Protein AF-A0A2L2XYJ7-F1 (afdb_monomer_lite)

Structure (mmCIF, N/CA/C/O backbone):
data_AF-A0A2L2XYJ7-F1
#
_entry.id   AF-A0A2L2XYJ7-F1
#
loop_
_atom_site.group_PDB
_atom_site.id
_atom_site.type_symbol
_atom_site.label_atom_id
_atom_site.label_alt_id
_atom_site.label_comp_id
_atom_site.label_asym_id
_atom_site.label_entity_id
_atom_site.label_seq_id
_atom_site.pdbx_PDB_ins_code
_atom_site.Cartn_x
_atom_site.Cartn_y
_atom_site.Cartn_z
_atom_site.occupancy
_atom_site.B_iso_or_equiv
_atom_site.auth_seq_id
_atom_site.auth_comp_id
_atom_site.auth_asym_id
_atom_site.auth_atom_id
_atom_site.pdbx_PDB_model_num
ATOM 1 N N . MET A 1 1 ? -53.785 -29.535 41.988 1.00 56.91 1 MET A N 1
ATOM 2 C CA . MET A 1 1 ? -52.398 -29.026 41.887 1.00 56.91 1 MET A CA 1
ATOM 3 C C . MET A 1 1 ? -51.542 -29.940 41.004 1.00 56.91 1 MET A C 1
ATOM 5 O O . MET A 1 1 ? -50.551 -30.481 41.459 1.00 56.91 1 MET A O 1
ATOM 9 N N . ALA A 1 2 ? -51.948 -30.150 39.747 1.00 53.81 2 ALA A N 1
ATOM 10 C CA . ALA A 1 2 ? -51.189 -30.948 38.769 1.00 53.81 2 ALA A CA 1
ATOM 11 C C . ALA A 1 2 ? -51.145 -30.285 37.375 1.00 53.81 2 ALA A C 1
ATOM 13 O O . ALA A 1 2 ? -50.379 -30.694 36.514 1.00 53.81 2 ALA A O 1
ATOM 14 N N . SER A 1 3 ? -51.932 -29.219 37.165 1.00 51.44 3 SER A N 1
ATOM 15 C CA . SER A 1 3 ? -52.066 -28.536 35.871 1.00 51.44 3 SER A CA 1
ATOM 16 C C . SER A 1 3 ? -51.046 -27.413 35.649 1.00 51.44 3 SER A C 1
ATOM 18 O O . SER A 1 3 ? -50.889 -26.955 34.524 1.00 51.44 3 SER A O 1
ATOM 20 N N . THR A 1 4 ? -50.347 -26.962 36.693 1.00 52.81 4 THR A N 1
ATOM 21 C CA . THR A 1 4 ? -49.323 -25.906 36.604 1.00 52.81 4 THR A CA 1
ATOM 22 C C . THR A 1 4 ? -47.906 -26.455 36.417 1.00 52.81 4 THR A C 1
ATOM 24 O O . THR A 1 4 ? -47.012 -25.700 36.054 1.00 52.81 4 THR A O 1
ATOM 27 N N . LEU A 1 5 ? -47.695 -27.764 36.611 1.00 49.09 5 LEU A N 1
ATOM 28 C CA . LEU A 1 5 ? -46.378 -28.402 36.483 1.00 49.09 5 LEU A CA 1
ATOM 29 C C . LEU A 1 5 ? -46.018 -28.742 35.024 1.00 49.09 5 LEU A C 1
ATOM 31 O O . LEU A 1 5 ? -44.846 -28.819 34.674 1.00 49.09 5 LEU A O 1
ATOM 35 N N . ILE A 1 6 ? -47.024 -28.907 34.160 1.00 54.03 6 ILE A N 1
ATOM 36 C CA . ILE A 1 6 ? -46.840 -29.297 32.751 1.00 54.03 6 ILE A CA 1
ATOM 37 C C . ILE A 1 6 ? -46.426 -28.095 31.884 1.00 54.03 6 ILE A C 1
ATOM 39 O O . ILE A 1 6 ? -45.729 -28.261 30.887 1.00 54.03 6 ILE A O 1
ATOM 43 N N . LEU A 1 7 ? -46.765 -26.868 32.297 1.00 47.44 7 LEU A N 1
ATOM 44 C CA . LEU A 1 7 ? -46.402 -25.660 31.550 1.00 47.44 7 LEU A CA 1
ATOM 45 C C . LEU A 1 7 ? -44.922 -25.265 31.704 1.00 47.44 7 LEU A C 1
ATOM 47 O O . LEU A 1 7 ? -44.398 -24.554 30.857 1.00 47.44 7 LEU A O 1
ATOM 51 N N . PHE A 1 8 ? -44.233 -25.741 32.748 1.00 47.03 8 PHE A N 1
ATOM 52 C CA . PHE A 1 8 ? -42.812 -25.441 32.973 1.00 47.03 8 PHE A CA 1
ATOM 53 C C . PHE A 1 8 ? -41.865 -26.317 32.141 1.00 47.03 8 PHE A C 1
ATOM 55 O O . PHE A 1 8 ? -40.742 -25.908 31.859 1.00 47.03 8 PHE A O 1
ATOM 62 N N . ILE A 1 9 ? -42.314 -27.496 31.702 1.00 53.31 9 ILE A N 1
ATOM 63 C CA . ILE A 1 9 ? -41.482 -28.443 30.940 1.00 53.31 9 ILE A CA 1
ATOM 64 C C . ILE A 1 9 ? -41.428 -28.068 29.446 1.00 53.31 9 ILE A C 1
ATOM 66 O O . ILE A 1 9 ? -40.455 -28.378 28.766 1.00 53.31 9 ILE A O 1
ATOM 70 N N . LEU A 1 10 ? -42.410 -27.310 28.944 1.00 47.16 10 LEU A N 1
ATOM 71 C CA . LEU A 1 10 ? -42.429 -26.812 27.561 1.00 47.16 10 LEU A CA 1
ATOM 72 C C . LEU A 1 10 ? -41.467 -25.638 27.296 1.00 47.16 10 LEU A C 1
ATOM 74 O O . LEU A 1 10 ? -41.217 -25.326 26.136 1.00 47.16 10 LEU A O 1
ATOM 78 N N . PHE A 1 11 ? -40.888 -25.016 28.330 1.00 47.88 11 PHE A N 1
ATOM 79 C CA . PHE A 1 11 ? -39.943 -23.899 28.174 1.00 47.88 11 PHE A CA 1
ATOM 80 C C . PHE A 1 11 ? -38.460 -24.302 28.205 1.00 47.88 11 PHE A C 1
ATOM 82 O O . PHE A 1 11 ? -37.605 -23.465 27.933 1.00 47.88 11 PHE A O 1
ATOM 89 N N . ILE A 1 12 ? -38.130 -25.562 28.509 1.00 54.94 12 ILE A N 1
ATOM 90 C CA . ILE A 1 12 ? -36.730 -25.993 28.714 1.00 54.94 12 ILE A CA 1
ATOM 91 C C . ILE A 1 12 ? -36.130 -26.655 27.452 1.00 54.94 12 ILE A C 1
ATOM 93 O O . ILE A 1 12 ? -34.944 -26.957 27.398 1.00 54.94 12 ILE A O 1
ATOM 97 N N . GLY A 1 13 ? -36.920 -26.863 26.396 1.00 52.25 13 GLY A N 1
ATOM 98 C CA . GLY A 1 13 ? -36.593 -27.841 25.353 1.00 52.25 13 GLY A CA 1
ATOM 99 C C . GLY A 1 13 ? -36.199 -27.333 23.966 1.00 52.25 13 GLY A C 1
ATOM 100 O O . GLY A 1 13 ? -36.378 -28.105 23.031 1.00 52.25 13 GLY A O 1
ATOM 101 N N . CYS A 1 14 ? -35.730 -26.094 23.766 1.00 53.38 14 CYS A N 1
ATOM 102 C CA . CYS A 1 14 ? -35.218 -25.699 22.440 1.00 53.38 14 CYS A CA 1
ATOM 103 C C . CYS A 1 14 ? -34.268 -24.489 22.451 1.00 53.38 14 CYS A C 1
ATOM 105 O O . CYS A 1 14 ? -34.441 -23.537 21.695 1.00 53.38 14 CYS A O 1
ATOM 107 N N . SER A 1 15 ? -33.231 -24.504 23.283 1.00 53.97 15 SER A N 1
ATOM 108 C CA . SER A 1 15 ? -31.995 -23.806 22.923 1.00 53.97 15 SER A CA 1
ATOM 109 C C . SER A 1 15 ? -31.117 -24.806 22.177 1.00 53.97 15 SER A C 1
ATOM 111 O O . SER A 1 15 ? -30.226 -25.427 22.750 1.00 53.97 15 SER A O 1
ATOM 113 N N . CYS A 1 16 ? -31.397 -25.000 20.883 1.00 50.97 16 CYS A N 1
ATOM 114 C CA . CYS A 1 16 ? -30.373 -25.495 19.971 1.00 50.97 16 CYS A CA 1
ATOM 115 C C . CYS A 1 16 ? -29.215 -24.502 20.068 1.00 50.97 16 CYS A C 1
ATOM 117 O O . CYS A 1 16 ? -29.284 -23.413 19.501 1.00 50.97 16 CYS A O 1
ATOM 119 N N . GLY A 1 17 ? -28.197 -24.849 20.856 1.00 50.44 17 GLY A N 1
ATOM 120 C CA . GLY A 1 17 ? -26.909 -24.188 20.799 1.00 50.44 17 GLY A CA 1
ATOM 121 C C . GLY A 1 17 ? -26.451 -24.283 19.356 1.00 50.44 17 GLY A C 1
ATOM 122 O O . GLY A 1 17 ? -26.095 -25.361 18.886 1.00 50.44 17 GLY A O 1
ATOM 123 N N . HIS A 1 18 ? -26.556 -23.172 18.633 1.00 47.47 18 HIS A N 1
ATOM 124 C CA . HIS A 1 18 ? -25.813 -23.008 17.403 1.00 47.47 18 HIS A CA 1
ATOM 125 C C . HIS A 1 18 ? -24.351 -23.225 17.806 1.00 47.47 18 HIS A C 1
ATOM 127 O O . HIS A 1 18 ? -23.919 -22.576 18.766 1.00 47.47 18 HIS A O 1
ATOM 133 N N . PRO A 1 19 ? -23.603 -24.154 17.188 1.00 45.78 19 PRO A N 1
ATOM 134 C CA . PRO A 1 19 ? -22.161 -24.102 17.313 1.00 45.78 19 PRO A CA 1
ATOM 135 C C . PRO A 1 19 ? -21.783 -22.723 16.782 1.00 45.78 19 PRO A C 1
ATOM 137 O O . PRO A 1 19 ? -21.929 -22.450 15.594 1.00 45.78 19 PRO A O 1
ATOM 140 N N . ILE A 1 20 ? -21.441 -21.806 17.686 1.00 45.91 20 ILE A N 1
ATOM 141 C CA . ILE A 1 20 ? -20.734 -20.599 17.296 1.00 45.91 20 ILE A CA 1
ATOM 142 C C . ILE A 1 20 ? -19.418 -21.164 16.783 1.00 45.91 20 ILE A C 1
ATOM 144 O O . ILE A 1 20 ? -18.596 -21.620 17.577 1.00 45.91 20 ILE A O 1
ATOM 148 N N . ASP A 1 21 ? -19.294 -21.275 15.461 1.00 44.84 21 ASP A N 1
ATOM 149 C CA . ASP A 1 21 ? -17.995 -21.402 14.826 1.00 44.84 21 ASP A CA 1
ATOM 150 C C . ASP A 1 21 ? -17.197 -20.208 15.349 1.00 44.84 21 ASP A C 1
ATOM 152 O O . ASP A 1 21 ? -17.440 -19.067 14.966 1.00 44.84 21 ASP A O 1
ATOM 156 N N . ASP A 1 22 ? -16.297 -20.470 16.294 1.00 50.00 22 ASP A N 1
ATOM 157 C CA . ASP A 1 22 ? -15.488 -19.479 17.018 1.00 50.00 22 ASP A CA 1
ATOM 158 C C . ASP A 1 22 ? -14.428 -18.827 16.104 1.00 50.00 22 ASP A C 1
ATOM 160 O O . ASP A 1 22 ? -13.455 -18.222 16.549 1.00 50.00 22 ASP A O 1
ATOM 164 N N . TYR A 1 23 ? -14.612 -18.955 14.788 1.00 53.97 23 TYR A N 1
ATOM 165 C CA . TYR A 1 23 ? -13.945 -18.158 13.781 1.00 53.97 23 TYR A CA 1
ATOM 166 C C . TYR A 1 23 ? -14.713 -16.846 13.616 1.00 53.97 23 TYR A C 1
ATOM 168 O O . TYR A 1 23 ? -15.359 -16.595 12.599 1.00 53.97 23 TYR A O 1
ATOM 176 N N . ASP A 1 24 ? -14.666 -16.009 14.649 1.00 57.00 24 ASP A N 1
ATOM 177 C CA . ASP A 1 24 ? -15.017 -14.605 14.504 1.00 57.00 24 ASP A CA 1
ATOM 178 C C . ASP A 1 24 ? -13.756 -13.869 14.012 1.00 57.00 24 ASP A C 1
ATOM 180 O O . ASP A 1 24 ? -12.789 -13.756 14.777 1.00 57.00 24 ASP A O 1
ATOM 184 N N . PRO A 1 25 ? -13.722 -13.343 12.767 1.00 54.12 25 PRO A N 1
ATOM 185 C CA . PRO A 1 25 ? -12.592 -12.561 12.248 1.00 54.12 25 PRO A CA 1
ATOM 186 C C . PRO A 1 25 ? -12.258 -11.335 13.118 1.00 54.12 25 PRO A C 1
ATOM 188 O O . PRO A 1 25 ? -11.265 -10.644 12.890 1.00 54.12 25 PRO A O 1
ATOM 191 N N . ILE A 1 26 ? -13.116 -11.030 14.092 1.00 53.22 26 ILE A N 1
ATOM 192 C CA . ILE A 1 26 ? -12.982 -9.945 15.053 1.00 53.22 26 ILE A CA 1
ATOM 193 C C . ILE A 1 26 ? -11.984 -10.264 16.178 1.00 53.22 26 ILE A C 1
ATOM 195 O O . ILE A 1 26 ? -11.389 -9.334 16.724 1.00 53.22 26 ILE A O 1
ATOM 199 N N . ASN A 1 27 ? -11.751 -11.535 16.518 1.00 56.91 27 ASN A N 1
ATOM 200 C CA . ASN A 1 27 ? -10.949 -11.894 17.698 1.00 56.91 27 ASN A CA 1
ATOM 201 C C . ASN A 1 27 ? -9.430 -11.749 17.507 1.00 56.91 27 ASN A C 1
ATOM 203 O O . ASN A 1 27 ? -8.709 -11.630 18.497 1.00 56.91 27 ASN A O 1
ATOM 207 N N . PHE A 1 28 ? -8.952 -11.672 16.262 1.00 65.00 28 PHE A N 1
ATOM 208 C CA . PHE A 1 28 ? -7.541 -11.441 15.937 1.00 65.00 28 PHE A CA 1
ATOM 209 C C . PHE A 1 28 ? -7.408 -10.302 14.917 1.00 65.00 28 PHE A C 1
ATOM 211 O O . PHE A 1 28 ? -7.152 -10.525 13.731 1.00 65.00 28 PHE A O 1
ATOM 218 N N . PRO A 1 29 ? -7.649 -9.045 15.340 1.00 62.75 29 PRO A N 1
ATOM 219 C CA . PRO A 1 29 ? -7.577 -7.907 14.439 1.00 62.75 29 PRO A CA 1
ATOM 220 C C . PRO A 1 29 ? -6.176 -7.810 13.831 1.00 62.75 29 PRO A C 1
ATOM 222 O O . PRO A 1 29 ? -5.194 -7.675 14.554 1.00 62.75 29 PRO A O 1
ATOM 225 N N . MET A 1 30 ? -6.118 -7.785 12.495 1.00 69.62 30 MET A N 1
ATOM 226 C CA . MET A 1 30 ? -4.887 -7.708 11.690 1.00 69.62 30 MET A CA 1
ATOM 227 C C . MET A 1 30 ? -4.050 -8.996 11.623 1.00 69.62 30 MET A C 1
ATOM 229 O O . MET A 1 30 ? -2.947 -8.941 11.086 1.00 69.62 30 MET A O 1
ATOM 233 N N . GLU A 1 31 ? -4.560 -10.135 12.093 1.00 69.38 31 GLU A N 1
ATOM 234 C CA . GLU A 1 31 ? -3.942 -11.436 11.823 1.00 69.38 31 GLU A CA 1
ATOM 235 C C . GLU A 1 31 ? -4.693 -12.158 10.704 1.00 69.38 31 GLU A C 1
ATOM 237 O O . GLU A 1 31 ? -5.924 -12.122 10.643 1.00 69.38 31 GLU A O 1
ATOM 242 N N . ASN A 1 32 ? -3.944 -12.820 9.821 1.00 68.75 32 ASN A N 1
ATOM 243 C CA . ASN A 1 32 ? -4.495 -13.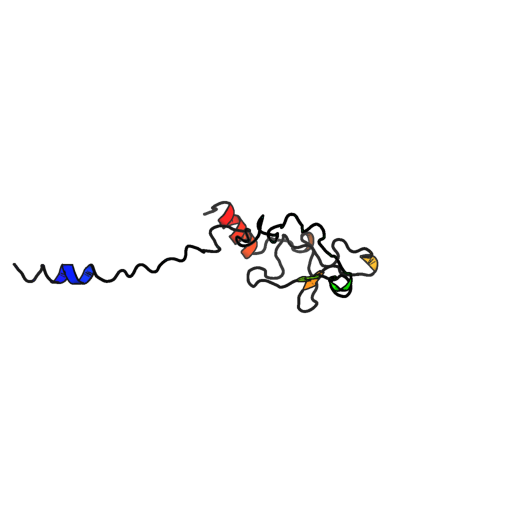808 8.906 1.00 68.75 32 ASN A CA 1
ATOM 244 C C . ASN A 1 32 ? -4.140 -15.211 9.436 1.00 68.75 32 ASN A C 1
ATOM 246 O O . ASN A 1 32 ? -2.990 -15.630 9.299 1.00 68.75 32 ASN A O 1
ATOM 250 N N . PRO A 1 33 ? -5.063 -15.909 10.121 1.00 65.94 33 PRO A N 1
ATOM 251 C CA . PRO A 1 33 ? -4.739 -17.073 10.956 1.00 65.94 33 PRO A CA 1
ATOM 252 C C . PRO A 1 33 ? -4.316 -18.323 10.170 1.00 65.94 33 PRO A C 1
ATOM 254 O O . PRO A 1 33 ? -3.761 -19.255 10.748 1.00 65.94 33 PRO A O 1
ATOM 257 N N . ASP A 1 34 ? -4.570 -18.361 8.864 1.00 73.50 34 ASP A N 1
ATOM 258 C CA . ASP A 1 34 ? -4.112 -19.404 7.943 1.00 73.50 34 ASP A CA 1
ATOM 259 C C . ASP A 1 34 ? -2.667 -19.189 7.453 1.00 73.50 34 ASP A C 1
ATOM 261 O O . ASP A 1 34 ? -2.089 -20.081 6.825 1.00 73.50 34 ASP A O 1
ATOM 265 N N . LEU A 1 35 ? -2.063 -18.036 7.756 1.00 71.56 35 LEU A N 1
ATOM 266 C CA . LEU A 1 35 ? -0.710 -17.673 7.355 1.00 71.56 35 LEU A CA 1
ATOM 267 C C . LEU A 1 35 ? 0.240 -17.614 8.555 1.00 71.56 35 LEU A C 1
ATOM 269 O O . LEU A 1 35 ? -0.060 -17.089 9.628 1.00 71.56 35 LEU A O 1
ATOM 273 N N . PHE A 1 36 ? 1.454 -18.114 8.350 1.00 67.88 36 PHE A N 1
ATOM 274 C CA . PHE A 1 36 ? 2.564 -17.935 9.271 1.00 67.88 36 PHE A CA 1
ATOM 275 C C . PHE A 1 36 ? 2.864 -16.440 9.455 1.00 67.88 36 PHE A C 1
ATOM 277 O O . PHE A 1 36 ? 3.002 -15.698 8.486 1.00 67.88 36 PHE A O 1
ATOM 284 N N . GLY A 1 37 ? 2.935 -15.981 10.709 1.00 65.88 37 GLY A N 1
ATOM 285 C CA . GLY A 1 37 ? 3.137 -14.561 11.026 1.00 65.88 37 GLY A CA 1
ATOM 286 C C . GLY A 1 37 ? 1.994 -13.632 10.591 1.00 65.88 37 GLY A C 1
ATOM 287 O O . GLY A 1 37 ? 2.113 -12.423 10.766 1.00 65.88 37 GLY A O 1
ATOM 288 N N . GLY A 1 38 ? 0.896 -14.176 10.054 1.00 68.50 38 GLY A N 1
ATOM 289 C CA . GLY A 1 38 ? -0.240 -13.414 9.538 1.00 68.50 38 GLY A CA 1
ATOM 290 C C . GLY A 1 38 ? -0.096 -12.920 8.093 1.00 68.50 38 GLY A C 1
ATOM 291 O O . GLY A 1 38 ? -1.056 -12.370 7.560 1.00 68.50 38 GLY A O 1
ATOM 292 N N . ASP A 1 39 ? 1.054 -13.106 7.439 1.00 63.62 39 ASP A N 1
ATOM 293 C CA . ASP A 1 39 ? 1.316 -12.607 6.078 1.00 63.62 39 ASP A CA 1
ATOM 294 C C . ASP A 1 39 ? 2.219 -13.512 5.215 1.00 63.62 39 ASP A C 1
ATOM 296 O O . ASP A 1 39 ? 2.462 -13.204 4.046 1.00 63.62 39 ASP A O 1
ATOM 300 N N . MET A 1 40 ? 2.687 -14.648 5.743 1.00 66.75 40 MET A N 1
ATOM 301 C CA . MET A 1 40 ? 3.540 -15.599 5.027 1.00 66.75 40 MET A CA 1
ATOM 302 C C . MET A 1 40 ? 2.855 -16.960 4.907 1.00 66.75 40 MET A C 1
ATOM 304 O O . MET A 1 40 ? 2.356 -17.511 5.881 1.00 66.75 40 MET A O 1
ATOM 308 N N . LEU A 1 41 ? 2.869 -17.570 3.722 1.00 70.06 41 LEU A N 1
ATOM 309 C CA . LEU A 1 41 ? 2.579 -19.004 3.626 1.00 70.06 41 LEU A CA 1
ATOM 310 C C . LEU A 1 41 ? 3.646 -19.773 4.427 1.00 70.06 41 LEU A C 1
ATOM 312 O O . LEU A 1 41 ? 4.802 -19.350 4.483 1.00 70.06 41 LEU A O 1
ATOM 316 N N . GLY A 1 42 ? 3.253 -20.860 5.100 1.00 68.69 42 GLY A N 1
ATOM 317 C CA . GLY A 1 42 ? 4.176 -21.663 5.909 1.00 68.69 42 GLY A CA 1
ATOM 318 C C . GLY A 1 42 ? 5.420 -22.080 5.116 1.00 68.69 42 GLY A C 1
ATOM 319 O O . GLY A 1 42 ? 5.335 -22.335 3.918 1.00 68.69 42 GLY A O 1
ATOM 320 N N . PHE A 1 43 ? 6.579 -22.128 5.775 1.00 69.12 43 PHE A N 1
ATOM 321 C CA . PHE A 1 43 ? 7.844 -22.451 5.117 1.00 69.12 43 PHE A CA 1
ATOM 322 C C . PHE A 1 43 ? 8.121 -23.959 5.149 1.00 69.12 43 PHE A C 1
ATOM 324 O O . PHE A 1 43 ? 8.031 -24.591 6.202 1.00 69.12 43 PHE A O 1
ATOM 331 N N . ASP A 1 44 ? 8.520 -24.527 4.010 1.00 70.94 44 ASP A N 1
ATOM 332 C CA . ASP A 1 44 ? 9.273 -25.782 3.973 1.00 70.94 44 ASP A CA 1
ATOM 333 C C . ASP A 1 44 ? 10.776 -25.454 4.003 1.00 70.94 44 ASP A C 1
ATOM 335 O O . ASP A 1 44 ? 11.229 -24.444 3.464 1.00 70.94 44 ASP A O 1
ATOM 339 N N . SER A 1 45 ? 11.579 -26.298 4.645 1.00 67.00 45 SER A N 1
ATOM 340 C CA . SER A 1 45 ? 13.037 -26.143 4.751 1.00 67.00 45 SER A CA 1
ATOM 341 C C . SER A 1 45 ? 13.768 -26.133 3.395 1.00 67.00 45 SER A C 1
ATOM 343 O O . SER A 1 45 ? 14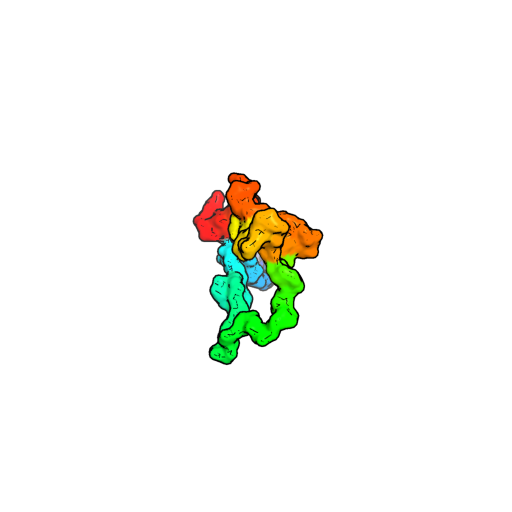.890 -25.621 3.297 1.00 67.00 45 SER A O 1
ATOM 345 N N . GLU A 1 46 ? 13.115 -26.658 2.357 1.00 68.06 46 GLU A N 1
ATOM 346 C CA . GLU A 1 46 ? 13.570 -26.693 0.962 1.00 68.06 46 GLU A CA 1
ATOM 347 C C . GLU A 1 46 ? 13.245 -25.391 0.192 1.00 68.06 46 GLU A C 1
ATOM 349 O O . GLU A 1 46 ? 13.806 -25.139 -0.877 1.00 68.06 46 GLU A O 1
ATOM 354 N N . ASP A 1 47 ? 12.394 -24.515 0.734 1.00 62.59 47 ASP A N 1
ATOM 355 C CA . ASP A 1 47 ? 11.825 -23.371 0.015 1.00 62.59 47 ASP A CA 1
ATOM 356 C C . ASP A 1 47 ? 12.714 -22.116 0.147 1.00 62.59 47 ASP A C 1
ATOM 358 O O . ASP A 1 47 ? 12.436 -21.164 0.878 1.00 62.59 47 ASP A O 1
ATOM 362 N N . ARG A 1 48 ? 13.882 -22.128 -0.516 1.00 62.19 48 ARG A N 1
ATOM 363 C CA . ARG A 1 48 ? 14.893 -21.046 -0.419 1.00 62.19 48 ARG A CA 1
ATOM 364 C C . ARG A 1 48 ? 14.846 -20.010 -1.540 1.00 62.19 48 ARG A C 1
ATOM 366 O O . ARG A 1 48 ? 15.825 -19.288 -1.745 1.00 62.19 48 ARG A O 1
ATOM 373 N N . SER A 1 49 ? 13.766 -19.907 -2.307 1.00 63.38 49 SER A N 1
ATOM 374 C CA . SER A 1 49 ? 13.685 -18.911 -3.384 1.00 63.38 49 SER A CA 1
ATOM 375 C C . SER A 1 49 ? 12.266 -18.412 -3.608 1.00 63.38 49 SER A C 1
ATOM 377 O O . SER A 1 49 ? 11.418 -19.140 -4.098 1.00 63.38 49 SER A O 1
ATOM 379 N N . ALA A 1 50 ? 12.042 -17.121 -3.342 1.00 63.56 50 ALA A N 1
ATOM 380 C CA . ALA A 1 50 ? 10.762 -16.464 -3.605 1.00 63.56 50 ALA A CA 1
ATOM 381 C C . ALA A 1 50 ? 10.390 -16.424 -5.104 1.00 63.56 50 ALA A C 1
ATOM 383 O O . ALA A 1 50 ? 9.219 -16.270 -5.435 1.00 63.56 50 ALA A O 1
ATOM 384 N N . VAL A 1 51 ? 11.367 -16.542 -6.017 1.00 67.56 51 VAL A N 1
ATOM 385 C CA . VAL A 1 51 ? 11.149 -16.602 -7.474 1.00 67.56 51 VAL A CA 1
ATOM 386 C C . VAL A 1 51 ? 12.249 -17.443 -8.132 1.00 67.56 51 VAL A C 1
ATOM 388 O O . VAL A 1 51 ? 13.426 -17.096 -8.031 1.00 67.56 51 VAL A O 1
ATOM 391 N N . VAL A 1 52 ? 11.875 -18.518 -8.833 1.00 72.50 52 VAL A N 1
ATOM 392 C CA . VAL A 1 52 ? 12.805 -19.452 -9.505 1.00 72.50 52 VAL A CA 1
ATOM 393 C C . VAL A 1 52 ? 12.933 -19.141 -11.005 1.00 72.50 52 VAL A C 1
ATOM 395 O O . VAL A 1 52 ? 14.001 -19.311 -11.591 1.00 72.50 52 VAL A O 1
ATOM 398 N N . ASP A 1 53 ? 11.870 -18.623 -11.628 1.00 77.81 53 ASP A N 1
ATOM 399 C CA . ASP A 1 53 ? 11.819 -18.233 -13.043 1.00 77.81 53 ASP A CA 1
ATOM 400 C C . ASP A 1 53 ? 11.237 -16.816 -13.202 1.00 77.81 53 ASP A C 1
ATOM 402 O O . ASP A 1 53 ? 10.274 -16.432 -12.542 1.00 77.81 53 ASP A O 1
ATOM 406 N N . LYS A 1 54 ? 11.772 -16.032 -14.146 1.00 78.62 54 LYS A N 1
ATOM 407 C CA . LYS A 1 54 ? 11.249 -14.703 -14.510 1.00 78.62 54 LYS A CA 1
ATOM 408 C C . LYS A 1 54 ? 9.804 -14.745 -14.998 1.00 78.62 54 LYS A C 1
ATOM 410 O O . LYS A 1 54 ? 9.121 -13.733 -14.905 1.00 78.62 54 LYS A O 1
ATOM 415 N N . ARG A 1 55 ? 9.334 -15.885 -15.510 1.00 82.06 55 ARG A N 1
ATOM 416 C CA . ARG A 1 55 ? 7.920 -16.083 -15.878 1.00 82.06 55 ARG A CA 1
ATOM 417 C C . ARG A 1 55 ? 6.975 -16.055 -14.676 1.00 82.06 55 ARG A C 1
ATOM 419 O O . ARG A 1 55 ? 5.784 -15.857 -14.861 1.00 82.06 55 ARG A O 1
ATOM 426 N N . GLN A 1 56 ? 7.501 -16.252 -13.469 1.00 79.25 56 GLN A N 1
ATOM 427 C CA . GLN A 1 56 ? 6.749 -16.151 -12.218 1.00 79.25 56 GLN A CA 1
ATOM 428 C C . GLN A 1 56 ? 6.705 -14.708 -11.688 1.00 79.25 56 GLN A C 1
ATOM 430 O O . GLN A 1 56 ? 6.071 -14.446 -10.670 1.00 79.25 56 GLN A O 1
ATOM 435 N N . LEU A 1 57 ? 7.379 -13.764 -12.357 1.00 83.44 57 LEU A N 1
ATOM 436 C CA . LEU A 1 57 ? 7.252 -12.346 -12.048 1.00 83.44 57 LEU A CA 1
ATOM 437 C C . LEU A 1 57 ? 5.962 -11.801 -12.646 1.00 83.44 57 LEU A C 1
ATOM 439 O O . LEU A 1 57 ? 5.584 -12.134 -13.768 1.00 83.44 57 LEU A O 1
ATOM 443 N N . TRP A 1 58 ? 5.347 -10.879 -11.915 1.00 84.25 58 TRP A N 1
ATOM 444 C CA . TRP A 1 58 ? 4.243 -10.090 -12.428 1.00 84.25 58 TRP A CA 1
ATOM 445 C C . TRP A 1 58 ? 4.638 -9.364 -13.712 1.00 84.25 58 TRP A C 1
ATOM 447 O O . TRP A 1 58 ? 5.734 -8.798 -13.825 1.00 84.25 58 TRP A O 1
ATOM 457 N N . GLU A 1 59 ? 3.721 -9.351 -14.675 1.00 83.75 59 GLU A N 1
ATOM 458 C CA . GLU A 1 59 ? 3.918 -8.632 -15.924 1.00 83.75 59 GLU A CA 1
ATOM 459 C C . GLU A 1 59 ? 4.248 -7.159 -15.647 1.00 83.75 59 GLU A C 1
ATOM 461 O O . GLU A 1 59 ? 3.655 -6.510 -14.785 1.00 83.75 59 GLU A O 1
ATOM 466 N N . ARG A 1 60 ? 5.239 -6.624 -16.372 1.00 83.81 60 ARG A N 1
ATOM 467 C CA . A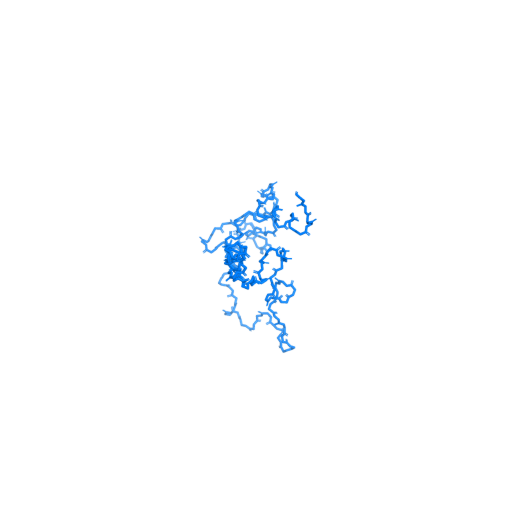RG A 1 60 ? 5.771 -5.257 -16.192 1.00 83.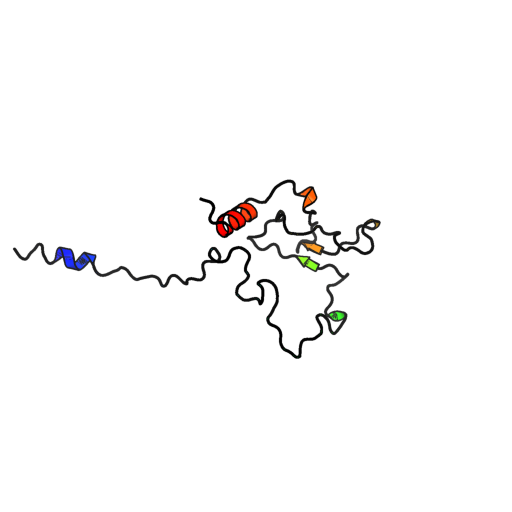81 60 ARG A CA 1
ATOM 468 C C . ARG A 1 60 ? 6.367 -4.971 -14.801 1.00 83.81 60 ARG A C 1
ATOM 470 O O . ARG A 1 60 ? 6.772 -3.838 -14.556 1.00 83.81 60 ARG A O 1
ATOM 477 N N . GLY A 1 61 ? 6.464 -5.967 -13.916 1.00 84.50 61 GLY A N 1
ATOM 478 C CA . GLY A 1 61 ? 6.914 -5.789 -12.534 1.00 84.50 61 GLY A CA 1
ATOM 479 C C . GLY A 1 61 ? 5.933 -4.989 -11.675 1.00 84.50 61 GLY A C 1
ATOM 480 O O . GLY A 1 61 ? 6.364 -4.346 -10.720 1.00 84.50 61 GLY A O 1
ATOM 481 N N . VAL A 1 62 ? 4.645 -4.990 -12.036 1.00 88.88 62 VAL A N 1
ATOM 482 C CA . VAL A 1 62 ? 3.587 -4.292 -11.296 1.00 88.88 62 VAL A CA 1
ATOM 483 C C . VAL A 1 62 ? 2.735 -5.318 -10.568 1.00 88.88 62 VAL A C 1
ATOM 485 O O . VAL A 1 62 ? 2.138 -6.180 -11.204 1.00 88.88 62 VAL A O 1
ATOM 488 N N . VAL A 1 63 ? 2.664 -5.217 -9.244 1.00 88.94 63 VAL A N 1
ATOM 489 C CA . VAL A 1 63 ? 1.829 -6.094 -8.420 1.00 88.94 63 VAL A CA 1
ATOM 490 C C . VAL A 1 63 ? 0.396 -5.545 -8.404 1.00 88.94 63 VAL A C 1
ATOM 492 O O . VAL A 1 63 ? 0.180 -4.437 -7.902 1.00 88.94 63 VAL A O 1
ATOM 495 N N . PRO A 1 64 ? -0.596 -6.266 -8.951 1.00 85.19 64 PRO A N 1
ATOM 496 C CA . PRO A 1 64 ? -1.987 -5.894 -8.843 1.00 85.19 64 PRO A CA 1
ATOM 497 C C . PRO A 1 64 ? -2.506 -6.262 -7.456 1.00 85.19 64 PRO A C 1
ATOM 499 O O . PRO A 1 64 ? -2.231 -7.327 -6.902 1.00 85.19 64 PRO A O 1
ATOM 502 N N . PHE A 1 65 ? -3.277 -5.348 -6.899 1.00 79.25 65 PHE A N 1
ATOM 503 C CA . PHE A 1 65 ? -3.765 -5.414 -5.544 1.00 79.25 65 PHE A CA 1
ATOM 504 C C . PHE A 1 65 ? -5.276 -5.623 -5.545 1.00 79.25 65 PHE A C 1
ATOM 506 O O . PHE A 1 65 ? -6.023 -4.818 -6.114 1.00 79.25 65 PHE A O 1
ATOM 513 N N . VAL A 1 66 ? -5.717 -6.706 -4.905 1.00 71.25 66 VAL A N 1
ATOM 514 C CA . VAL A 1 66 ? -7.136 -6.993 -4.686 1.00 71.25 66 VAL A CA 1
ATOM 515 C C . VAL A 1 66 ? -7.610 -6.154 -3.512 1.00 71.25 66 VAL A C 1
ATOM 517 O O . VAL A 1 66 ? -7.116 -6.295 -2.397 1.00 71.25 66 VAL A O 1
ATOM 520 N N . GLU A 1 67 ? -8.579 -5.276 -3.756 1.00 64.12 67 GLU A N 1
ATOM 521 C CA . GLU A 1 67 ? -9.313 -4.643 -2.667 1.00 64.12 67 GLU A CA 1
ATOM 522 C C . GLU A 1 67 ? -10.142 -5.732 -1.979 1.00 64.12 67 GLU A C 1
ATOM 524 O O . GLU A 1 67 ? -11.203 -6.118 -2.469 1.00 64.12 67 GLU A O 1
ATOM 529 N N . ASP A 1 68 ? -9.654 -6.265 -0.859 1.00 56.81 68 ASP A N 1
ATOM 530 C CA . ASP A 1 68 ? -10.519 -7.004 0.059 1.00 56.81 68 ASP A CA 1
ATOM 531 C C . ASP A 1 68 ? -11.717 -6.087 0.403 1.00 56.81 68 ASP A C 1
ATOM 533 O O . ASP A 1 68 ? -11.531 -4.877 0.573 1.00 56.81 68 ASP A O 1
ATOM 537 N N . PRO A 1 69 ? -12.963 -6.581 0.495 1.00 53.66 69 PRO A N 1
ATOM 538 C CA . PRO A 1 69 ? -14.104 -5.765 0.914 1.00 53.66 69 PRO A CA 1
ATOM 539 C C . PRO A 1 69 ? -13.856 -4.997 2.227 1.00 53.66 69 PRO A C 1
ATOM 541 O O . PRO A 1 69 ? -14.354 -3.882 2.411 1.00 53.66 69 PRO A O 1
ATOM 544 N N . GLY A 1 70 ? -13.063 -5.552 3.147 1.00 50.00 70 GLY A N 1
ATOM 545 C CA . GLY A 1 70 ? -12.501 -4.959 4.367 1.00 50.00 70 GLY A CA 1
ATOM 546 C C . GLY A 1 70 ? -11.473 -3.844 4.134 1.00 50.00 70 GLY A C 1
ATOM 547 O O . GLY A 1 70 ? -11.120 -3.113 5.060 1.00 50.00 70 GLY A O 1
ATOM 548 N N . LEU A 1 71 ? -11.012 -3.677 2.911 1.00 52.34 71 LEU A N 1
ATOM 549 C CA . LEU A 1 71 ? -9.867 -2.889 2.495 1.00 52.34 71 LEU A CA 1
ATOM 550 C C . LEU A 1 71 ? -10.261 -1.933 1.368 1.00 52.34 71 LEU A C 1
ATOM 552 O O . LEU A 1 71 ? -9.683 -1.905 0.287 1.00 52.34 71 LEU A O 1
ATOM 556 N N . ASN A 1 72 ? -11.270 -1.110 1.648 1.00 57.38 72 ASN A N 1
ATOM 557 C CA . ASN A 1 72 ? -11.589 0.028 0.796 1.00 57.38 72 ASN A CA 1
ATOM 558 C C . ASN A 1 72 ? -10.319 0.894 0.673 1.00 57.38 72 ASN A C 1
ATOM 560 O O . ASN A 1 72 ? -9.667 1.104 1.698 1.00 57.38 72 ASN A O 1
ATOM 564 N N . LYS A 1 73 ? -9.987 1.339 -0.550 1.00 58.88 73 LYS A N 1
ATOM 565 C CA . LYS A 1 73 ? -8.812 2.084 -1.095 1.00 58.88 73 LYS A CA 1
ATOM 566 C C . LYS A 1 73 ? -8.006 3.055 -0.192 1.00 58.88 73 LYS A C 1
ATOM 568 O O . LYS A 1 73 ? -7.013 3.639 -0.625 1.00 58.88 73 LYS A O 1
ATOM 573 N N . THR A 1 74 ? -8.409 3.265 1.049 1.00 59.97 74 THR A N 1
ATOM 574 C CA . THR A 1 74 ? -7.906 4.208 2.047 1.00 59.97 74 THR A CA 1
ATOM 575 C C . T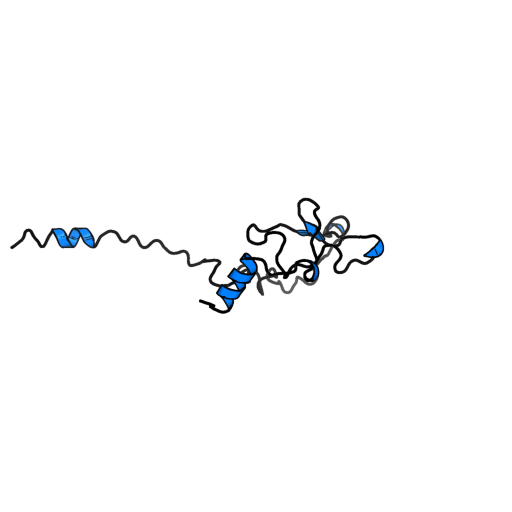HR A 1 74 ? -7.409 3.554 3.337 1.00 59.97 74 THR A C 1
ATOM 577 O O . THR A 1 74 ? -7.365 4.219 4.367 1.00 59.97 74 THR A O 1
ATOM 580 N N . VAL A 1 75 ? -6.952 2.301 3.306 1.00 74.38 75 VAL A N 1
ATOM 581 C CA . VAL A 1 75 ? -6.123 1.772 4.408 1.00 74.38 75 VAL A CA 1
ATOM 582 C C . VAL A 1 75 ? -4.907 2.661 4.585 1.00 74.38 75 VAL A C 1
ATOM 584 O O . VAL A 1 75 ? -4.139 2.822 3.630 1.00 74.38 75 VAL A O 1
ATOM 587 N N . ILE A 1 76 ? -4.694 3.225 5.771 1.00 83.88 76 ILE A N 1
ATOM 588 C CA . ILE A 1 76 ? -3.529 4.099 5.984 1.00 83.88 76 ILE A CA 1
ATOM 589 C C . ILE A 1 76 ? -2.209 3.338 5.795 1.00 83.88 76 ILE A C 1
ATOM 591 O O . ILE A 1 76 ? -1.229 3.921 5.347 1.00 83.88 76 ILE A O 1
ATOM 595 N N . MET A 1 77 ? -2.220 2.032 6.075 1.00 82.94 77 MET A N 1
ATOM 596 C CA . MET A 1 77 ? -1.042 1.162 6.093 1.00 82.94 77 MET A CA 1
ATOM 597 C C . MET A 1 77 ? -0.554 0.745 4.700 1.00 82.94 77 MET A C 1
ATOM 599 O O . MET A 1 77 ? 0.559 0.247 4.571 1.00 82.94 77 MET A O 1
ATOM 603 N N . LEU A 1 78 ? -1.356 0.950 3.649 1.00 84.19 78 LEU A N 1
ATOM 604 C CA . LEU A 1 78 ? -0.964 0.582 2.289 1.00 84.19 78 LEU A CA 1
ATOM 605 C C . LEU A 1 78 ? -0.121 1.688 1.636 1.00 84.19 78 LEU A C 1
ATOM 607 O O . LEU A 1 78 ? -0.477 2.869 1.692 1.00 84.19 78 LEU A O 1
ATOM 611 N N . TYR A 1 79 ? 0.966 1.307 0.975 1.00 89.06 79 TYR A N 1
ATOM 612 C CA . TYR A 1 79 ? 1.822 2.224 0.225 1.00 89.06 79 TYR A CA 1
ATOM 613 C C . TYR A 1 79 ? 1.206 2.676 -1.110 1.00 89.06 79 TYR A C 1
ATOM 615 O O . TYR A 1 79 ? 0.237 2.094 -1.600 1.00 89.06 79 TYR A O 1
ATOM 623 N N . GLY A 1 80 ? 1.746 3.756 -1.681 1.00 89.75 80 GLY A N 1
ATOM 624 C CA . GLY A 1 80 ? 1.309 4.280 -2.970 1.00 89.75 80 GLY A CA 1
ATOM 625 C C . GLY A 1 80 ? 1.886 3.513 -4.161 1.00 89.75 80 GLY A C 1
ATOM 626 O O . GLY A 1 80 ? 2.842 2.749 -4.054 1.00 89.75 80 GLY A O 1
ATOM 627 N N . SER A 1 81 ? 1.337 3.765 -5.349 1.00 91.75 81 SER A N 1
ATOM 628 C CA . SER A 1 81 ? 1.735 3.063 -6.581 1.00 91.75 81 SER A CA 1
ATOM 629 C C . SER A 1 81 ? 3.182 3.297 -7.026 1.00 91.75 81 SER A C 1
ATOM 631 O O . SER A 1 81 ? 3.661 2.576 -7.896 1.00 91.75 81 SER A O 1
ATOM 633 N N . LEU A 1 82 ? 3.868 4.318 -6.504 1.00 92.62 82 LEU A N 1
ATOM 634 C CA . LEU A 1 82 ? 5.249 4.659 -6.880 1.00 92.62 82 LEU A CA 1
ATOM 635 C C . LEU A 1 82 ? 6.283 4.209 -5.846 1.00 92.62 82 LEU A C 1
ATOM 637 O O . LEU A 1 82 ? 7.482 4.409 -6.053 1.00 92.62 82 LEU A O 1
ATOM 641 N N . THR A 1 83 ? 5.849 3.629 -4.729 1.00 90.56 83 THR A N 1
ATOM 642 C CA . THR A 1 83 ? 6.757 3.208 -3.665 1.00 90.56 83 THR A CA 1
ATOM 643 C C . THR A 1 83 ? 7.725 2.147 -4.198 1.00 90.56 83 THR A C 1
ATOM 645 O O . THR A 1 83 ? 7.323 1.210 -4.883 1.00 90.56 83 THR A O 1
ATOM 648 N N . PHE A 1 84 ? 9.021 2.322 -3.922 1.00 91.06 84 PHE A N 1
ATOM 649 C CA . PHE A 1 84 ? 10.119 1.478 -4.424 1.00 91.06 84 PHE A CA 1
ATOM 650 C C . PHE A 1 84 ? 10.314 1.470 -5.953 1.00 91.06 84 PHE A C 1
ATOM 652 O O . PHE A 1 84 ? 11.046 0.628 -6.479 1.00 91.06 84 PHE A O 1
ATOM 659 N N . SER A 1 85 ? 9.711 2.411 -6.687 1.00 92.75 85 SER A N 1
ATOM 660 C CA . SER A 1 85 ? 9.931 2.528 -8.130 1.00 92.75 85 SER A CA 1
ATOM 661 C C . SER A 1 85 ? 11.370 2.925 -8.464 1.00 92.75 85 SER A C 1
ATOM 663 O O . SER A 1 85 ? 11.924 3.862 -7.886 1.00 92.75 85 SER A O 1
ATOM 665 N N . LYS A 1 86 ? 11.958 2.244 -9.457 1.00 90.06 86 LYS A N 1
ATOM 666 C CA . LYS A 1 86 ? 13.289 2.571 -9.999 1.00 90.06 86 LYS A CA 1
ATOM 667 C C . LYS A 1 86 ? 13.310 3.902 -10.753 1.00 90.06 86 LYS A C 1
ATOM 669 O O . LYS A 1 86 ? 14.351 4.547 -10.805 1.00 90.06 86 LYS A O 1
ATOM 674 N N . ASP A 1 87 ? 12.176 4.306 -11.323 1.00 90.12 87 ASP A N 1
ATOM 675 C CA . ASP A 1 87 ? 12.024 5.582 -12.022 1.00 90.12 87 ASP A CA 1
ATOM 676 C C . ASP A 1 87 ? 10.654 6.202 -11.723 1.00 90.12 87 ASP A C 1
ATOM 678 O O . ASP A 1 87 ? 9.693 6.146 -12.498 1.00 90.12 87 ASP A O 1
ATOM 682 N N . TRP A 1 88 ? 10.571 6.814 -10.544 1.00 82.31 88 TRP A N 1
ATOM 683 C CA . TRP A 1 88 ? 9.374 7.526 -10.112 1.00 82.31 88 TRP A CA 1
ATOM 684 C C . TRP A 1 88 ? 9.107 8.790 -10.948 1.00 82.31 88 TRP A C 1
ATOM 686 O O . TRP A 1 88 ? 7.956 9.216 -11.047 1.00 82.31 88 TRP A O 1
ATOM 696 N N . ARG A 1 89 ? 10.133 9.382 -11.587 1.00 87.88 89 ARG A N 1
ATOM 697 C CA . ARG A 1 89 ? 9.987 10.583 -12.432 1.00 87.88 89 ARG A CA 1
ATOM 698 C C . ARG A 1 89 ? 9.255 10.258 -13.727 1.00 87.88 89 ARG A C 1
ATOM 700 O O . ARG A 1 89 ? 8.379 11.019 -14.134 1.00 87.88 89 ARG A O 1
ATOM 707 N N . ALA A 1 90 ? 9.546 9.099 -14.313 1.00 89.75 90 ALA A N 1
ATOM 708 C CA . ALA A 1 90 ? 8.776 8.539 -15.420 1.00 89.75 90 ALA A CA 1
ATOM 709 C C . ALA A 1 90 ? 7.424 7.943 -14.985 1.00 89.75 90 ALA A C 1
ATOM 711 O O . ALA A 1 90 ? 6.697 7.403 -15.817 1.00 89.75 90 ALA A O 1
ATOM 712 N N . LYS A 1 91 ? 7.059 8.052 -13.697 1.00 89.12 91 LYS A N 1
ATOM 713 C CA . LYS A 1 91 ? 5.822 7.506 -13.117 1.00 89.12 91 LYS A CA 1
ATOM 714 C C . LYS A 1 91 ? 5.675 5.993 -13.331 1.00 89.12 91 LYS A C 1
ATOM 716 O O . LYS A 1 91 ? 4.550 5.500 -13.446 1.00 89.12 91 LYS A O 1
ATOM 721 N N . LEU A 1 92 ? 6.791 5.257 -13.362 1.00 90.88 92 LEU A N 1
ATOM 722 C CA . LEU A 1 92 ? 6.758 3.797 -13.385 1.00 90.88 92 LEU A CA 1
ATOM 723 C C . LEU A 1 92 ? 6.170 3.298 -12.068 1.00 90.88 92 LEU A C 1
ATOM 725 O O . LEU A 1 92 ? 6.698 3.597 -10.996 1.00 90.88 92 LEU A O 1
ATOM 729 N N . ARG A 1 93 ? 5.062 2.567 -12.150 1.00 90.88 93 ARG A N 1
ATOM 730 C CA . ARG A 1 93 ? 4.378 2.027 -10.977 1.00 90.88 93 ARG A CA 1
ATOM 731 C C . ARG A 1 93 ? 4.983 0.692 -10.572 1.00 90.88 93 ARG A C 1
ATOM 733 O O . ARG A 1 93 ? 5.502 -0.033 -11.413 1.00 90.88 93 ARG A O 1
ATOM 740 N N . THR A 1 94 ? 4.878 0.376 -9.294 1.00 91.94 94 THR A N 1
ATOM 741 C CA . THR A 1 94 ? 5.225 -0.929 -8.713 1.00 91.94 94 THR A CA 1
ATOM 742 C C . THR A 1 94 ? 3.987 -1.683 -8.248 1.00 91.94 94 THR A C 1
ATOM 744 O O . THR A 1 94 ? 4.010 -2.906 -8.169 1.00 91.94 94 THR A O 1
ATOM 747 N N . MET A 1 95 ? 2.894 -0.963 -7.977 1.00 91.06 95 MET A N 1
ATOM 748 C CA . MET A 1 95 ? 1.621 -1.528 -7.543 1.00 91.06 95 MET A CA 1
ATOM 749 C C . MET A 1 95 ? 0.447 -0.772 -8.165 1.00 91.06 95 MET A C 1
ATOM 751 O O . MET A 1 95 ? 0.487 0.454 -8.322 1.00 91.06 95 MET A O 1
ATOM 755 N N . GLU A 1 96 ? -0.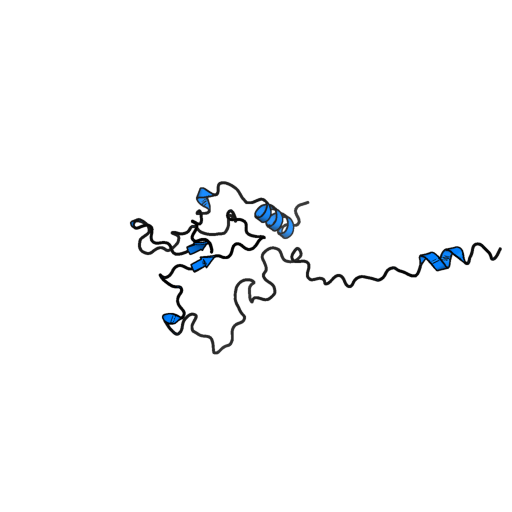620 -1.489 -8.481 1.00 89.81 96 GLU A N 1
ATOM 756 C CA . GLU A 1 96 ? -1.882 -0.927 -8.964 1.00 89.81 96 GLU A CA 1
ATOM 757 C C . GLU A 1 96 ? -3.059 -1.722 -8.416 1.00 89.81 96 GLU A C 1
ATOM 759 O O . GLU A 1 96 ? -2.891 -2.828 -7.917 1.00 89.81 96 GLU A O 1
ATOM 764 N N . THR A 1 97 ? -4.255 -1.156 -8.453 1.00 85.81 97 THR A N 1
ATOM 765 C CA . THR A 1 97 ? -5.463 -1.898 -8.072 1.00 85.81 97 THR A CA 1
ATOM 766 C C . THR A 1 97 ? -5.829 -2.881 -9.189 1.00 85.81 97 THR A C 1
ATOM 768 O O . THR A 1 97 ? -5.372 -2.716 -10.320 1.00 85.81 97 THR A O 1
ATOM 771 N N . LEU A 1 98 ? -6.651 -3.900 -8.919 1.00 84.38 98 LEU A N 1
ATOM 772 C CA . LEU A 1 98 ? -7.085 -4.852 -9.960 1.00 84.38 98 LEU A CA 1
ATOM 773 C C . LEU A 1 98 ? -7.719 -4.179 -11.194 1.00 84.38 98 LEU A C 1
ATOM 775 O O . LEU A 1 98 ? -7.600 -4.692 -12.302 1.00 84.38 98 LEU A O 1
ATOM 779 N N . ASP A 1 99 ? -8.367 -3.026 -11.016 1.00 86.44 99 ASP A N 1
ATOM 780 C CA . ASP A 1 99 ? -8.933 -2.184 -12.079 1.00 86.44 99 ASP A CA 1
ATOM 781 C C . ASP A 1 99 ? -7.899 -1.260 -12.768 1.00 86.44 99 ASP A C 1
ATOM 783 O O . ASP A 1 99 ? -8.266 -0.439 -13.607 1.00 86.44 99 ASP A O 1
ATOM 787 N N . GLY A 1 100 ? -6.607 -1.362 -12.434 1.00 87.19 100 GLY A N 1
ATOM 788 C CA . GLY A 1 100 ? -5.520 -0.534 -12.986 1.00 87.19 100 GLY A CA 1
ATOM 789 C C . GLY A 1 100 ? -5.422 0.878 -12.385 1.00 87.19 100 GLY A C 1
ATOM 790 O O . GLY A 1 100 ? -4.713 1.757 -12.900 1.00 87.19 100 GLY A O 1
ATOM 791 N N . GLY A 1 101 ? -6.149 1.122 -11.297 1.00 87.19 101 GLY A N 1
ATOM 792 C CA . GLY A 1 101 ? -6.206 2.383 -10.571 1.00 87.19 101 GLY A CA 1
ATOM 793 C C . GLY A 1 101 ? -4.945 2.694 -9.758 1.00 87.19 101 GLY A C 1
ATOM 794 O O . GLY A 1 101 ? -4.082 1.851 -9.507 1.00 87.19 101 GLY A O 1
ATOM 795 N N . TRP A 1 102 ? -4.838 3.961 -9.351 1.00 87.50 102 TRP A N 1
ATOM 796 C CA . TRP A 1 102 ? -3.722 4.463 -8.548 1.00 87.50 102 TRP A CA 1
ATOM 797 C C . TRP A 1 102 ? -3.950 4.243 -7.055 1.00 87.50 102 TRP A C 1
ATOM 799 O O . TRP A 1 102 ? -4.991 4.620 -6.510 1.00 87.50 102 TRP A O 1
ATOM 809 N N . LEU A 1 103 ? -2.914 3.753 -6.381 1.00 88.19 103 LEU A N 1
ATOM 810 C CA . LEU A 1 103 ? -2.816 3.720 -4.930 1.00 88.19 103 LEU A CA 1
ATOM 811 C C . LEU A 1 103 ? -2.171 5.014 -4.432 1.00 88.19 103 LEU A C 1
ATOM 813 O O . LEU A 1 103 ? -1.118 5.441 -4.914 1.00 88.19 103 LEU A O 1
ATOM 817 N N . LYS A 1 104 ? -2.822 5.640 -3.453 1.00 87.88 104 LYS A N 1
ATOM 818 C CA . LYS A 1 104 ? -2.335 6.845 -2.775 1.00 87.88 104 LYS A CA 1
ATOM 819 C C . LYS A 1 104 ? -1.317 6.477 -1.697 1.00 87.88 104 LYS A C 1
ATOM 821 O O . LYS A 1 104 ? -1.509 5.485 -1.001 1.00 87.88 104 LYS A O 1
ATOM 826 N N . ASP A 1 105 ? -0.297 7.308 -1.501 1.00 88.00 105 ASP A N 1
ATOM 827 C CA . ASP A 1 105 ? 0.639 7.160 -0.381 1.00 88.00 105 ASP A CA 1
ATOM 828 C C . ASP A 1 105 ? -0.014 7.522 0.962 1.00 88.00 105 ASP A C 1
ATOM 830 O O . ASP A 1 105 ? -0.864 8.420 0.983 1.00 88.00 105 ASP A O 1
ATOM 834 N N . PRO A 1 106 ? 0.414 6.917 2.090 1.00 87.69 106 PRO A N 1
ATOM 835 C CA . PRO A 1 106 ? -0.125 7.194 3.427 1.00 87.69 106 PRO A CA 1
ATOM 836 C C . PRO A 1 106 ? -0.207 8.688 3.763 1.00 87.69 106 PRO A C 1
ATOM 838 O O . PRO A 1 106 ? -1.238 9.175 4.225 1.00 87.69 106 PRO A O 1
ATOM 841 N N . MET A 1 107 ? 0.834 9.446 3.408 1.00 87.56 107 MET A N 1
ATOM 842 C CA . MET A 1 107 ? 0.913 10.895 3.635 1.00 87.56 107 MET A CA 1
ATOM 843 C C . MET A 1 107 ? -0.190 11.686 2.917 1.00 87.56 107 MET A C 1
ATOM 845 O O . MET A 1 107 ? -0.586 12.756 3.368 1.00 87.56 107 MET A O 1
ATOM 849 N N . SER A 1 108 ? -0.709 11.157 1.808 1.00 88.38 108 SER A N 1
ATOM 850 C CA . SER A 1 108 ? -1.771 11.783 1.010 1.00 88.38 108 SER A CA 1
ATOM 851 C C . SER A 1 108 ? -3.184 11.327 1.396 1.00 88.38 108 SER A C 1
ATOM 853 O O . SER A 1 108 ? -4.164 11.830 0.845 1.00 88.38 108 SER A O 1
ATOM 855 N N . LYS A 1 109 ? -3.313 10.380 2.338 1.00 85.88 109 LYS A N 1
ATOM 856 C CA . LYS A 1 109 ? -4.608 9.845 2.798 1.00 85.88 109 LYS A CA 1
ATOM 857 C C . LYS A 1 109 ? -5.259 10.712 3.879 1.00 85.88 109 LYS A C 1
ATOM 859 O O . LYS A 1 109 ? -6.478 10.682 4.019 1.00 85.88 109 LYS A O 1
ATOM 864 N N . GLY A 1 110 ? -4.478 11.518 4.601 1.00 86.88 110 GLY A N 1
ATOM 865 C CA . GLY A 1 110 ? -4.945 12.555 5.533 1.00 86.88 110 GLY A CA 1
ATOM 866 C C . GLY A 1 110 ? -5.526 12.051 6.861 1.00 86.88 110 GLY A C 1
ATOM 867 O O . GLY A 1 110 ? -5.240 12.634 7.901 1.00 86.88 110 GLY A O 1
ATOM 868 N N . LYS A 1 111 ? -6.318 10.973 6.854 1.00 86.62 111 LYS A N 1
ATOM 869 C CA . LYS A 1 111 ? -6.867 10.331 8.058 1.00 86.62 111 LYS A CA 1
ATOM 870 C C . LYS A 1 111 ? -6.983 8.817 7.888 1.00 86.62 111 LYS A C 1
ATOM 872 O O . LYS A 1 111 ? -7.029 8.318 6.766 1.00 86.62 111 LYS A O 1
ATOM 877 N N . LEU A 1 112 ? -7.072 8.114 9.017 1.00 85.62 112 LEU A N 1
ATOM 878 C CA . LEU A 1 112 ? -7.405 6.690 9.077 1.00 85.62 112 LEU A CA 1
ATOM 879 C C . LEU A 1 112 ? -8.785 6.424 8.458 1.00 85.62 112 LEU A C 1
ATOM 881 O O . LEU A 1 112 ? -9.712 7.228 8.616 1.00 85.62 112 LEU A O 1
ATOM 885 N N . SER A 1 113 ? -8.938 5.286 7.777 1.00 83.62 113 SER A N 1
ATOM 886 C CA . SER A 1 113 ? -10.259 4.825 7.350 1.00 83.62 113 SER A CA 1
ATOM 887 C C . SER A 1 113 ? -11.090 4.372 8.556 1.00 83.62 113 SER A C 1
ATOM 889 O O . SER A 1 113 ? -10.550 3.992 9.593 1.00 83.62 113 SER A O 1
ATOM 891 N N . GLN A 1 114 ? -12.420 4.365 8.424 1.00 83.88 114 GLN A N 1
ATOM 892 C CA . GLN A 1 114 ? -13.305 3.888 9.495 1.00 83.88 114 GLN A CA 1
ATOM 893 C C . GLN A 1 114 ? -13.011 2.429 9.881 1.00 83.88 114 GLN A C 1
ATOM 895 O O . GLN A 1 114 ? -13.094 2.079 11.054 1.00 83.88 114 GLN A O 1
ATOM 900 N N . LYS A 1 115 ? -12.613 1.598 8.909 1.00 79.00 115 LYS A N 1
ATOM 901 C CA . LYS A 1 115 ? -12.234 0.202 9.149 1.00 79.00 115 LYS A CA 1
ATOM 902 C C . LYS A 1 115 ? -10.901 0.084 9.882 1.00 79.00 115 LYS A C 1
ATOM 904 O O . LYS A 1 115 ? -10.780 -0.767 10.753 1.00 79.00 115 LYS A O 1
ATOM 909 N N . ASP A 1 116 ? -9.929 0.948 9.591 1.00 81.31 116 ASP A N 1
ATOM 910 C CA . ASP A 1 116 ? -8.669 0.975 10.347 1.00 81.31 116 ASP A CA 1
ATOM 911 C C . ASP A 1 116 ? -8.910 1.380 11.798 1.00 81.31 116 ASP A C 1
ATOM 913 O O . ASP A 1 116 ? -8.390 0.741 12.705 1.00 81.31 116 ASP A O 1
ATOM 917 N N . ILE A 1 117 ? -9.760 2.386 12.024 1.00 86.81 117 ILE A N 1
ATOM 918 C CA . ILE A 1 117 ? -10.166 2.793 13.376 1.00 86.81 117 ILE A CA 1
ATOM 919 C C . ILE A 1 117 ? -10.853 1.628 14.091 1.00 86.81 117 ILE A C 1
ATOM 921 O O . ILE A 1 117 ? -10.516 1.330 15.230 1.00 86.81 117 ILE A O 1
ATOM 925 N N . GLN A 1 118 ? -11.774 0.933 13.418 1.00 84.81 118 GLN A N 1
ATOM 926 C CA . GLN A 1 118 ? -12.455 -0.230 13.983 1.00 84.81 118 GLN A CA 1
ATOM 927 C C . GLN A 1 118 ? -11.464 -1.336 14.376 1.00 84.81 118 GLN A C 1
ATOM 929 O O . GLN A 1 118 ? -11.534 -1.833 15.496 1.00 84.81 118 GLN A O 1
ATOM 934 N N . ARG A 1 119 ? -10.508 -1.677 13.502 1.00 82.19 119 ARG A N 1
ATOM 935 C CA . ARG A 1 119 ? -9.462 -2.673 13.792 1.00 82.19 119 ARG A CA 1
ATOM 936 C C . ARG A 1 119 ? -8.586 -2.263 14.974 1.00 82.19 119 ARG A C 1
ATOM 938 O O . ARG A 1 119 ? -8.320 -3.090 15.837 1.00 82.19 119 ARG A O 1
ATOM 945 N N . ILE A 1 120 ? -8.175 -0.995 15.037 1.00 85.38 120 ILE A N 1
ATOM 946 C CA . ILE A 1 120 ? -7.392 -0.451 16.157 1.00 85.38 120 ILE A CA 1
ATOM 947 C C . ILE A 1 120 ? -8.196 -0.537 17.459 1.00 85.38 120 ILE A C 1
ATOM 949 O O . ILE A 1 120 ? -7.671 -0.999 18.469 1.00 85.38 120 ILE A O 1
ATOM 953 N N . ASN A 1 121 ? -9.471 -0.146 17.438 1.00 88.00 121 ASN A N 1
ATOM 954 C CA . ASN A 1 121 ? -10.336 -0.212 18.615 1.00 88.00 121 ASN A CA 1
ATOM 955 C C . ASN A 1 121 ? -10.520 -1.651 19.099 1.00 88.00 121 ASN A C 1
ATOM 957 O O . ASN A 1 121 ? -10.464 -1.899 20.300 1.00 88.00 121 ASN A O 1
ATOM 961 N N . MET A 1 122 ? -10.681 -2.601 18.177 1.00 82.94 122 MET A N 1
ATOM 962 C CA . MET A 1 122 ? -10.744 -4.027 18.501 1.00 82.94 122 MET A CA 1
ATOM 963 C C . MET A 1 122 ? -9.433 -4.517 19.129 1.00 82.94 122 MET A C 1
ATOM 965 O O . MET A 1 122 ? -9.467 -5.169 20.170 1.00 82.94 122 MET A O 1
ATOM 969 N N . LEU A 1 123 ? -8.280 -4.140 18.562 1.00 83.62 123 LEU A N 1
ATOM 970 C CA . LEU A 1 123 ? -6.958 -4.534 19.061 1.00 83.62 123 LEU A CA 1
ATOM 971 C C . LEU A 1 123 ? -6.695 -4.023 20.484 1.00 83.62 123 LEU A C 1
ATOM 973 O O . LEU A 1 123 ? -6.255 -4.776 21.350 1.00 83.62 123 LEU A O 1
ATOM 977 N N . TYR A 1 124 ? -6.979 -2.744 20.736 1.00 86.88 124 TYR A N 1
ATOM 978 C CA . TYR A 1 124 ? -6.734 -2.101 22.030 1.00 86.88 124 TYR A CA 1
ATOM 979 C C . TYR A 1 124 ? -7.910 -2.208 23.006 1.00 86.88 124 TYR A C 1
ATOM 981 O O . TYR A 1 124 ? -7.829 -1.673 24.112 1.00 86.88 124 TYR A O 1
ATOM 989 N N . LYS A 1 125 ? -8.985 -2.911 22.623 1.00 85.94 125 LYS A N 1
ATOM 990 C CA . LYS A 1 125 ? -10.221 -3.053 23.411 1.00 85.94 125 LYS A CA 1
ATOM 991 C C . LYS A 1 125 ? -10.772 -1.693 23.848 1.00 85.94 125 LYS A C 1
ATOM 993 O O . LYS A 1 125 ? -11.163 -1.505 25.000 1.00 85.94 125 LYS A O 1
ATOM 998 N N . CYS A 1 126 ? -10.748 -0.731 22.928 1.00 85.06 126 CYS A N 1
ATOM 999 C CA . CYS A 1 126 ? -11.299 0.594 23.167 1.00 85.06 126 CYS A CA 1
ATOM 1000 C C . CYS A 1 126 ? -12.838 0.501 23.206 1.00 85.06 126 CYS A C 1
ATOM 1002 O O . CYS A 1 126 ? -13.410 -0.022 22.246 1.00 85.06 126 CYS A O 1
ATOM 1004 N N . PRO A 1 127 ? -13.486 0.958 24.297 1.00 69.50 127 PRO A N 1
ATOM 1005 C CA . PRO A 1 127 ? -14.941 0.946 24.441 1.00 69.50 127 PRO A CA 1
ATOM 1006 C C . PRO A 1 127 ? -15.652 1.914 23.487 1.00 69.50 127 PRO A C 1
ATOM 1008 O O . PRO A 1 127 ? -15.020 2.904 23.046 1.00 69.50 127 PRO A O 1
#

Foldseek 3Di:
DPVVVVVVVVPPPDPPPDPPPPPPVLQDQQADPCADVRPHRDDDPPPPDPDDDPVPADVLQEAEDEQDVLRDLQALPDAWQCPPPPCCVVPRGNYAYPVRHTRDGSVVSVDHDPSRVSSVCSVVVPD

Secondary structure (DSSP, 8-state):
--SSSSTTGGGSS--------S--TTSSTT--TTSBTTTBPPPPTT---S-SSGGGSPGGG-EEE---TT--S--TTSPPTTTT-TTTTTT--SEEETTSPPPPPGGGT-S--HHHHHHHHHHHT--

Organism: Parasteatoda tepidariorum (NCBI:txid114398)

Sequence (127 aa):
MASTLILFILFIGCSCGHPIDDYDPINFPMENPDLFGGDMLGFDSEDRSAVVDKRQLWERGVVPFVEDPGLNKTVIMLYGSLTFSKDWRAKLRTMETLDGGWLKDPMSKGKLSQKDIQRINMLYKCP

pLDDT: mean 72.93, std 14.97, range [44.84, 92.75]

InterPro domains:
  IPR024079 Metallopeptidase, catalytic domain superfamily [G3DSA:3.40.390.10] (73-127)

Radius of gyration: 24.61 Å; chains: 1; bounding box: 67×44×58 Å